Protein AF-A0A2N3DYF6-F1 (afdb_monomer)

Secondary structure (DSSP, 8-state):
---------------------------------------SS--TTTSBHHHHHHSHHHHHHHHHHSTTGGGSTTHHHHTTSBHHHHHHHTTTSS-HHHHHHHHHHHTTS--

Structure (mmCIF, N/CA/C/O backbone):
data_AF-A0A2N3DYF6-F1
#
_entry.id   AF-A0A2N3DYF6-F1
#
loop_
_atom_site.group_PDB
_atom_site.id
_atom_site.type_symbol
_atom_site.label_atom_id
_atom_site.label_alt_id
_atom_site.label_comp_id
_atom_site.label_asym_id
_atom_site.label_entity_id
_atom_site.label_seq_id
_atom_site.pdbx_PDB_ins_code
_atom_site.Cartn_x
_atom_site.Cartn_y
_atom_site.Cartn_z
_atom_site.occupancy
_atom_site.B_iso_or_equiv
_atom_site.auth_seq_id
_atom_site.auth_comp_id
_atom_site.auth_asym_id
_atom_site.auth_atom_id
_atom_site.pdbx_PDB_model_num
ATOM 1 N N . MET A 1 1 ? -15.719 -1.642 61.473 1.00 39.09 1 MET A N 1
ATOM 2 C CA . MET A 1 1 ? -14.987 -0.969 62.568 1.00 39.09 1 MET A CA 1
ATOM 3 C C . MET A 1 1 ? -13.539 -1.429 62.548 1.00 39.09 1 MET A C 1
ATOM 5 O O . MET A 1 1 ? -13.304 -2.602 62.315 1.00 39.09 1 MET A O 1
ATOM 9 N N . MET A 1 2 ? -12.640 -0.493 62.854 1.00 36.34 2 MET A N 1
ATOM 10 C CA . MET A 1 2 ? -11.225 -0.642 63.222 1.00 36.34 2 MET A CA 1
ATOM 11 C C . MET A 1 2 ? -10.150 -0.732 62.123 1.00 36.34 2 MET A C 1
ATOM 13 O O . MET A 1 2 ? -10.060 -1.674 61.347 1.00 36.34 2 MET A O 1
ATOM 17 N N . ARG A 1 3 ? -9.317 0.315 62.145 1.00 53.31 3 ARG A N 1
ATOM 18 C CA . ARG A 1 3 ? -8.056 0.567 61.438 1.00 53.31 3 ARG A CA 1
ATOM 19 C C . ARG A 1 3 ? -6.900 -0.115 62.191 1.00 53.31 3 ARG A C 1
ATOM 21 O O . ARG A 1 3 ? -6.988 -0.217 63.410 1.00 53.31 3 ARG A O 1
ATOM 28 N N . ALA A 1 4 ? -5.796 -0.417 61.510 1.00 46.41 4 ALA A N 1
ATOM 29 C CA . ALA A 1 4 ? -4.437 -0.452 62.083 1.00 46.41 4 ALA A CA 1
ATOM 30 C C . ALA A 1 4 ? -3.438 -0.383 60.907 1.00 46.41 4 ALA A C 1
ATOM 32 O O . ALA A 1 4 ? -3.435 -1.272 60.067 1.00 46.41 4 ALA A O 1
ATOM 33 N N . THR A 1 5 ? -2.841 0.765 60.578 1.00 45.28 5 THR A N 1
ATOM 34 C CA . THR A 1 5 ? -1.662 1.414 61.197 1.00 45.28 5 THR A CA 1
ATOM 35 C C . THR A 1 5 ? -0.389 0.558 61.098 1.00 45.28 5 THR A C 1
ATOM 37 O O . THR A 1 5 ? -0.326 -0.535 61.645 1.00 45.28 5 THR A O 1
ATOM 40 N N . ALA A 1 6 ? 0.597 1.104 60.374 1.00 50.91 6 ALA A N 1
ATOM 41 C CA . ALA A 1 6 ? 1.925 0.572 60.045 1.00 50.91 6 ALA A CA 1
ATOM 42 C C . ALA A 1 6 ? 2.796 0.215 61.275 1.00 50.91 6 ALA A C 1
ATOM 44 O O . ALA A 1 6 ? 2.475 0.626 62.391 1.00 50.91 6 ALA A O 1
ATOM 45 N N . PRO A 1 7 ? 3.948 -0.460 61.075 1.00 56.97 7 PRO A N 1
ATOM 46 C CA . PRO A 1 7 ? 5.166 0.334 60.917 1.00 56.97 7 PRO A CA 1
ATOM 47 C C . PRO A 1 7 ? 6.191 -0.199 59.905 1.00 56.97 7 PRO A C 1
ATOM 49 O O . PRO A 1 7 ? 6.412 -1.390 59.710 1.00 56.97 7 PRO A O 1
ATOM 52 N N . PHE A 1 8 ? 6.859 0.789 59.327 1.00 50.84 8 PHE A N 1
ATOM 53 C CA . PHE A 1 8 ? 8.147 0.756 58.659 1.00 50.84 8 PHE A CA 1
ATOM 54 C C . PHE A 1 8 ? 9.219 0.192 59.609 1.00 50.84 8 PHE A C 1
ATOM 56 O O . PHE A 1 8 ? 9.414 0.733 60.695 1.00 50.84 8 PHE A O 1
ATOM 63 N N . PHE A 1 9 ? 9.938 -0.852 59.197 1.00 47.47 9 PHE A N 1
ATOM 64 C CA . PHE A 1 9 ? 11.229 -1.208 59.784 1.00 47.47 9 PHE A CA 1
ATOM 65 C C . PHE A 1 9 ? 12.220 -1.491 58.659 1.00 47.47 9 PHE A C 1
ATOM 67 O O . PHE A 1 9 ? 12.094 -2.458 57.911 1.00 47.47 9 PHE A O 1
ATOM 74 N N . ALA A 1 10 ? 13.193 -0.594 58.543 1.00 53.03 10 ALA A N 1
ATOM 75 C CA . ALA A 1 10 ? 14.405 -0.796 57.778 1.00 53.03 10 ALA A CA 1
ATOM 76 C C . ALA A 1 10 ? 15.292 -1.814 58.511 1.00 53.03 10 ALA A C 1
ATOM 78 O O . ALA A 1 10 ? 15.581 -1.639 59.694 1.00 53.03 10 ALA A O 1
ATOM 79 N N . ALA A 1 11 ? 15.757 -2.841 57.802 1.00 45.56 11 ALA A N 1
ATOM 80 C CA . ALA A 1 11 ? 16.880 -3.666 58.224 1.00 45.56 11 ALA A CA 1
ATOM 81 C C . ALA A 1 11 ? 17.720 -4.040 56.998 1.00 45.56 11 ALA A C 1
ATOM 83 O O . ALA A 1 11 ? 17.237 -4.603 56.019 1.00 45.56 11 ALA A O 1
ATOM 84 N N . LEU A 1 12 ? 18.981 -3.639 57.077 1.00 48.72 12 LEU A N 1
ATOM 85 C CA . LEU A 1 12 ? 20.052 -3.848 56.122 1.00 48.72 12 LEU A CA 1
ATOM 86 C C . LEU A 1 12 ? 20.679 -5.238 56.344 1.00 48.72 12 LEU A C 1
ATOM 88 O O . LEU A 1 12 ? 20.945 -5.604 57.4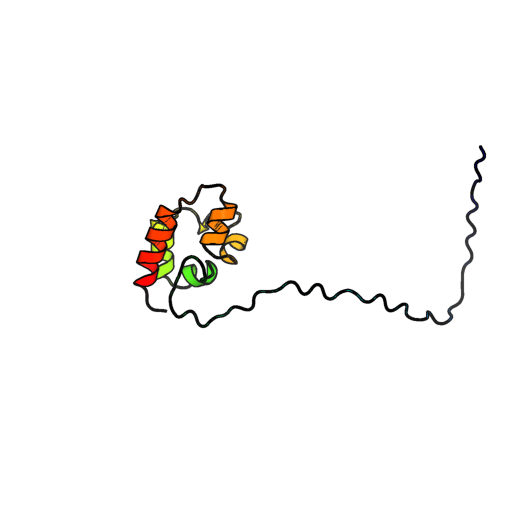85 1.00 48.72 12 LEU A O 1
ATOM 92 N N . ALA A 1 13 ? 21.034 -5.889 55.232 1.00 44.09 13 ALA A N 1
ATOM 93 C CA . ALA A 1 13 ? 22.143 -6.837 55.060 1.00 44.09 13 ALA A CA 1
ATOM 94 C C . ALA A 1 13 ? 21.890 -8.364 55.062 1.00 44.09 13 ALA A C 1
ATOM 96 O O . ALA A 1 13 ? 21.183 -8.931 55.886 1.00 44.09 13 ALA A O 1
ATOM 97 N N . LEU A 1 14 ? 22.680 -8.972 54.163 1.00 45.38 14 LEU A N 1
ATOM 98 C CA . LEU A 1 14 ? 23.146 -10.355 54.006 1.00 45.38 14 LEU A CA 1
ATOM 99 C C . LEU A 1 14 ? 22.378 -11.312 53.076 1.00 45.38 14 LEU A C 1
ATOM 101 O O . LEU A 1 14 ? 21.287 -11.799 53.342 1.00 45.38 14 LEU A O 1
ATOM 105 N N . ALA A 1 15 ? 23.079 -11.615 51.983 1.00 56.19 15 ALA A N 1
ATOM 106 C CA . ALA A 1 15 ? 22.794 -12.599 50.959 1.00 56.19 15 ALA A CA 1
ATOM 107 C C . ALA A 1 15 ? 22.463 -13.994 51.508 1.00 56.19 15 ALA A C 1
ATOM 109 O O . ALA A 1 15 ? 23.207 -14.558 52.307 1.00 56.19 15 ALA A O 1
ATOM 110 N N . SER A 1 16 ? 21.404 -14.596 50.969 1.00 45.12 16 SER A N 1
ATOM 111 C CA . SER A 1 16 ? 21.290 -16.045 50.788 1.00 45.12 16 SER A CA 1
ATOM 112 C C . SER A 1 16 ? 20.213 -16.361 49.741 1.00 45.12 16 SER A C 1
ATOM 114 O O . SER A 1 16 ? 19.099 -15.858 49.803 1.00 45.12 16 SER A O 1
ATOM 116 N N . ALA A 1 17 ? 20.633 -17.136 48.736 1.00 52.38 17 ALA A N 1
ATOM 117 C CA . ALA A 1 17 ? 19.869 -17.931 47.772 1.00 52.38 17 ALA A CA 1
ATOM 118 C C . ALA A 1 17 ? 18.373 -17.604 47.586 1.00 52.38 17 ALA A C 1
ATOM 120 O O . ALA A 1 17 ? 17.515 -18.077 48.328 1.00 52.38 17 ALA A O 1
ATOM 121 N N . VAL A 1 18 ? 18.058 -16.897 46.498 1.00 46.62 18 VAL A N 1
ATOM 122 C CA . VAL A 1 18 ? 16.689 -16.801 45.981 1.00 46.62 18 VAL A CA 1
ATOM 123 C C . VAL A 1 18 ? 16.356 -18.131 45.290 1.00 46.62 18 VAL A C 1
ATOM 125 O O . VAL A 1 18 ? 17.041 -18.477 44.322 1.00 46.62 18 VAL A O 1
ATOM 128 N N . PRO A 1 19 ? 15.339 -18.900 45.725 1.00 43.72 19 PRO A N 1
ATOM 129 C CA . PRO A 1 19 ? 14.765 -19.902 44.852 1.00 43.72 19 PRO A CA 1
ATOM 130 C C . PRO A 1 19 ? 14.102 -19.136 43.711 1.00 43.72 19 PRO A C 1
ATOM 132 O O . PRO A 1 19 ? 13.276 -18.249 43.931 1.00 43.72 19 PRO A O 1
ATOM 135 N N . ALA A 1 20 ? 14.516 -19.451 42.491 1.00 48.69 20 ALA A N 1
ATOM 136 C CA . ALA A 1 20 ? 13.866 -18.986 41.287 1.00 48.69 20 ALA A CA 1
ATOM 137 C C . ALA A 1 20 ? 12.383 -19.380 41.347 1.00 48.69 20 ALA A C 1
ATOM 139 O O . ALA A 1 20 ? 12.021 -20.525 41.080 1.00 48.69 20 ALA A O 1
ATOM 140 N N . TYR A 1 21 ? 11.514 -18.427 41.682 1.00 44.34 21 TYR A N 1
ATOM 141 C CA . TYR A 1 21 ? 10.163 -18.441 41.147 1.00 44.34 21 TYR A CA 1
ATOM 142 C C . TYR A 1 21 ? 10.321 -18.179 39.653 1.00 44.34 21 TYR A C 1
ATOM 144 O O . TYR A 1 21 ? 10.406 -17.046 39.188 1.00 44.34 21 TYR A O 1
ATOM 152 N N . ALA A 1 22 ? 10.469 -19.277 38.917 1.00 45.25 22 ALA A N 1
ATOM 153 C CA . ALA A 1 22 ? 10.168 -19.326 37.508 1.00 45.25 22 ALA A CA 1
ATOM 154 C C . ALA A 1 22 ? 8.676 -19.010 37.372 1.00 45.25 22 ALA A C 1
ATOM 156 O O . ALA A 1 22 ? 7.824 -19.892 37.447 1.00 45.25 22 ALA A O 1
ATOM 157 N N . GLU A 1 23 ? 8.356 -17.729 37.229 1.00 42.94 23 GLU A N 1
ATOM 158 C CA . GLU A 1 23 ? 7.107 -17.335 36.605 1.00 42.94 23 GLU A CA 1
ATOM 159 C C . GLU A 1 23 ? 7.203 -17.819 35.150 1.00 42.94 23 GLU A C 1
ATOM 161 O O . GLU A 1 23 ? 8.154 -17.449 34.451 1.00 42.94 23 GLU A O 1
ATOM 166 N N . PRO A 1 24 ? 6.306 -18.702 34.675 1.00 45.78 24 PRO A N 1
ATOM 167 C CA . PRO A 1 24 ? 6.243 -19.012 33.264 1.00 45.78 24 PRO A CA 1
ATOM 168 C C . PRO A 1 24 ? 5.751 -17.740 32.585 1.00 45.78 24 PRO A C 1
ATOM 170 O O . PRO A 1 24 ? 4.548 -17.488 32.500 1.00 45.78 24 PRO A O 1
ATOM 173 N N . ALA A 1 25 ? 6.695 -16.917 32.126 1.00 49.84 25 ALA A N 1
ATOM 174 C CA . ALA A 1 25 ? 6.434 -15.912 31.121 1.00 49.84 25 ALA A CA 1
ATOM 175 C C . ALA A 1 25 ? 5.756 -16.655 29.972 1.00 49.84 25 ALA A C 1
ATOM 177 O O . ALA A 1 25 ? 6.386 -17.434 29.251 1.00 49.84 25 ALA A O 1
ATOM 178 N N . LYS A 1 26 ? 4.431 -16.493 29.880 1.00 44.44 26 LYS A N 1
ATOM 179 C CA . LYS A 1 26 ? 3.651 -16.962 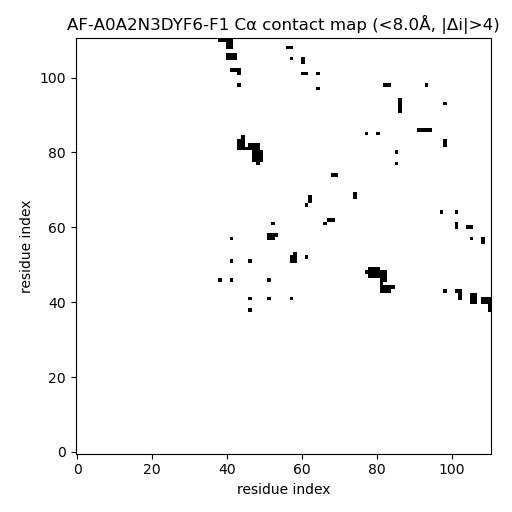28.745 1.00 44.44 26 LYS A CA 1
ATOM 180 C C . LYS A 1 26 ? 4.407 -16.490 27.510 1.00 44.44 26 LYS A C 1
ATOM 182 O O . LYS A 1 26 ? 4.656 -15.286 27.410 1.00 44.44 26 LYS A O 1
ATOM 187 N N . PRO A 1 27 ? 4.773 -17.389 26.587 1.00 44.03 27 PRO A N 1
ATOM 188 C CA . PRO A 1 27 ? 5.196 -16.948 25.281 1.00 44.03 27 PRO A CA 1
ATOM 189 C C . PRO A 1 27 ? 4.024 -16.125 24.755 1.00 44.03 27 PRO A C 1
ATOM 191 O O . PRO A 1 27 ? 2.956 -16.666 24.474 1.00 44.03 27 PRO A O 1
ATOM 194 N N . THR A 1 28 ? 4.178 -14.808 24.665 1.00 45.31 28 THR A N 1
ATOM 195 C CA . THR A 1 28 ? 3.394 -14.038 23.714 1.00 45.31 28 THR A CA 1
ATOM 196 C C . THR A 1 28 ? 3.937 -14.449 22.362 1.00 45.31 28 THR A C 1
ATOM 198 O O . THR A 1 28 ? 4.788 -13.783 21.778 1.00 45.31 28 THR A O 1
ATOM 201 N N . THR A 1 29 ? 3.477 -15.609 21.897 1.00 47.38 29 THR A N 1
ATOM 202 C CA . THR A 1 29 ? 3.390 -15.943 20.487 1.00 47.38 29 THR A CA 1
ATOM 203 C C . THR A 1 29 ? 2.442 -14.903 19.904 1.00 47.38 29 THR A C 1
ATOM 205 O O . THR A 1 29 ? 1.246 -15.123 19.750 1.00 47.38 29 THR A O 1
ATOM 208 N N . GLN A 1 30 ? 2.967 -13.701 19.674 1.00 50.69 30 GLN A N 1
ATOM 209 C CA . GLN A 1 30 ? 2.470 -12.878 18.594 1.00 50.69 30 GLN A CA 1
ATOM 210 C C . GLN A 1 30 ? 2.661 -13.761 17.363 1.00 50.69 30 GLN A C 1
ATOM 212 O O . GLN A 1 30 ? 3.796 -14.184 17.109 1.00 50.69 30 GLN A O 1
ATOM 217 N N . PRO A 1 31 ? 1.595 -14.121 16.638 1.00 49.47 31 PRO A N 1
ATOM 218 C CA . PRO A 1 31 ? 1.783 -14.594 15.292 1.00 49.47 31 PRO A CA 1
ATOM 219 C C . PRO A 1 31 ? 2.334 -13.390 14.531 1.00 49.47 31 PRO A C 1
ATOM 221 O O . PRO A 1 31 ? 1.589 -12.570 14.013 1.00 49.47 31 PRO A O 1
ATOM 224 N N . ALA A 1 32 ? 3.660 -13.249 14.516 1.00 51.09 32 ALA A N 1
ATOM 225 C CA . ALA A 1 32 ? 4.319 -12.708 13.352 1.00 51.09 32 ALA A CA 1
ATOM 226 C C . ALA A 1 32 ? 3.968 -13.707 12.255 1.00 51.09 32 ALA A C 1
ATOM 228 O O . ALA A 1 32 ? 4.556 -14.790 12.176 1.00 51.09 32 ALA A O 1
ATOM 229 N N . THR A 1 33 ? 2.901 -13.400 11.522 1.00 46.47 33 THR A N 1
ATOM 230 C CA . THR A 1 33 ? 2.553 -14.024 10.257 1.00 46.47 33 THR A CA 1
ATOM 231 C C . THR A 1 33 ? 3.790 -13.923 9.381 1.00 46.47 33 THR A C 1
ATOM 233 O O . THR A 1 33 ? 4.042 -12.947 8.691 1.00 46.47 33 THR A O 1
ATOM 236 N N . THR A 1 34 ? 4.621 -14.951 9.472 1.00 50.59 34 THR A N 1
ATOM 237 C CA . THR A 1 34 ? 5.652 -15.270 8.504 1.00 50.59 34 THR A CA 1
ATOM 238 C C . THR A 1 34 ? 4.906 -15.842 7.317 1.00 50.59 34 THR A C 1
ATOM 240 O O . THR A 1 34 ? 4.783 -17.050 7.151 1.00 50.59 34 THR A O 1
ATOM 243 N N . VAL A 1 35 ? 4.350 -14.943 6.515 1.00 49.03 35 VAL A N 1
ATOM 244 C CA . VAL A 1 35 ? 3.892 -15.262 5.172 1.00 49.03 35 VAL A CA 1
ATOM 245 C C . VAL A 1 35 ? 4.686 -14.379 4.220 1.00 49.03 35 VAL A C 1
ATOM 247 O O . VAL A 1 35 ? 4.147 -13.554 3.503 1.00 49.03 35 VAL A O 1
ATOM 250 N N . SER A 1 36 ? 5.998 -14.622 4.141 1.00 53.22 36 SER A N 1
ATOM 251 C CA . SER A 1 36 ? 6.632 -14.589 2.820 1.00 53.22 36 SER A CA 1
ATOM 252 C C . SER A 1 36 ? 6.160 -15.839 2.080 1.00 53.22 36 SER A C 1
ATOM 254 O O . SER A 1 36 ? 6.917 -16.786 1.868 1.00 53.22 36 SER A O 1
ATOM 256 N N . ALA A 1 37 ? 4.865 -15.891 1.759 1.00 51.06 37 ALA A N 1
ATOM 257 C CA . ALA A 1 37 ? 4.429 -16.742 0.676 1.00 51.06 37 ALA A CA 1
ATOM 258 C C . ALA A 1 37 ? 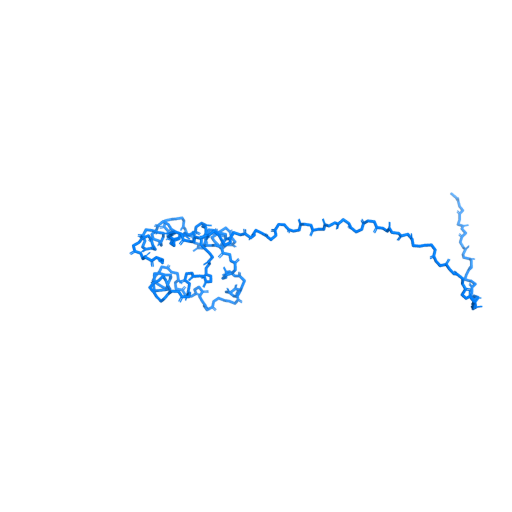5.130 -16.191 -0.556 1.00 51.06 37 ALA A C 1
ATOM 260 O O . ALA A 1 37 ? 5.094 -14.992 -0.804 1.00 51.06 37 ALA A O 1
ATOM 261 N N . ASN A 1 38 ? 5.821 -17.073 -1.268 1.00 51.97 38 ASN A N 1
ATOM 262 C CA . ASN A 1 38 ? 6.234 -16.881 -2.646 1.00 51.97 38 ASN A CA 1
ATOM 263 C C . ASN A 1 38 ? 5.144 -16.090 -3.387 1.00 51.97 38 ASN A C 1
ATOM 265 O O . ASN A 1 38 ? 4.103 -16.666 -3.711 1.00 51.97 38 ASN A O 1
ATOM 269 N N . ILE A 1 39 ? 5.350 -14.778 -3.549 1.00 61.28 39 ILE A N 1
ATOM 270 C CA . ILE A 1 39 ? 4.373 -13.872 -4.146 1.00 61.28 39 ILE A CA 1
ATOM 271 C C . ILE A 1 39 ? 4.263 -14.342 -5.588 1.00 61.28 39 ILE A C 1
ATOM 273 O O . ILE A 1 39 ? 5.177 -14.149 -6.379 1.00 61.28 39 ILE A O 1
ATOM 277 N N . ALA A 1 40 ? 3.202 -15.086 -5.892 1.00 72.19 40 ALA A N 1
ATOM 278 C CA . ALA A 1 40 ? 2.968 -15.626 -7.224 1.00 72.19 40 ALA A CA 1
ATOM 279 C C . ALA A 1 40 ? 2.345 -14.567 -8.143 1.00 72.19 40 ALA A C 1
ATOM 281 O O . ALA A 1 40 ? 2.442 -14.704 -9.364 1.00 72.19 40 ALA A O 1
ATOM 282 N N . ARG A 1 41 ? 1.718 -13.540 -7.545 1.00 81.56 41 ARG A N 1
ATOM 283 C CA . ARG A 1 41 ? 1.212 -12.301 -8.145 1.00 81.56 41 ARG A CA 1
ATOM 284 C C . ARG A 1 41 ? 1.137 -11.201 -7.086 1.00 81.56 41 ARG A C 1
ATOM 286 O O . ARG A 1 41 ? 1.080 -11.496 -5.897 1.00 81.56 41 ARG A O 1
ATOM 293 N N . PHE A 1 42 ? 1.184 -9.956 -7.547 1.00 87.44 42 PHE A N 1
ATOM 294 C CA . PHE A 1 42 ? 0.886 -8.792 -6.725 1.00 87.44 42 PHE A CA 1
ATOM 295 C C . PHE A 1 42 ? -0.634 -8.676 -6.556 1.00 87.44 42 PHE A C 1
ATOM 297 O O . PHE A 1 42 ? -1.341 -8.554 -7.554 1.00 87.44 42 PHE A O 1
ATOM 304 N N . ASP A 1 43 ? -1.108 -8.655 -5.314 1.00 87.81 43 ASP A N 1
ATOM 305 C CA . ASP A 1 43 ? -2.532 -8.615 -4.953 1.00 87.81 43 ASP A CA 1
ATOM 306 C C . ASP A 1 43 ? -2.753 -7.681 -3.750 1.00 87.81 43 ASP A C 1
ATOM 308 O O . ASP A 1 43 ? -1.865 -7.487 -2.918 1.00 87.81 43 ASP A O 1
ATOM 312 N N . VAL A 1 44 ? -3.946 -7.097 -3.619 1.00 90.00 44 VAL A N 1
ATOM 313 C CA . VAL A 1 44 ? -4.229 -6.109 -2.548 1.00 90.00 44 VAL A CA 1
ATOM 314 C C . VAL A 1 44 ? -4.452 -6.718 -1.156 1.00 90.00 44 VAL A C 1
ATOM 316 O O . VAL A 1 44 ? -4.407 -5.990 -0.159 1.00 90.00 44 VAL A O 1
ATOM 319 N N . GLU A 1 45 ? -4.694 -8.030 -1.093 1.00 88.94 45 GLU A N 1
ATOM 320 C CA . GLU A 1 45 ? -5.039 -8.774 0.126 1.00 88.94 45 GLU A CA 1
ATOM 321 C C . GLU A 1 45 ? -3.820 -9.439 0.775 1.00 88.94 45 GLU A C 1
ATOM 323 O O . GLU A 1 45 ? -3.680 -9.370 1.994 1.00 88.94 45 GLU A O 1
ATOM 328 N N . ASP A 1 46 ? -2.948 -10.051 -0.035 1.00 86.19 46 ASP A N 1
ATOM 329 C CA . ASP A 1 46 ? -1.817 -10.874 0.420 1.00 86.19 46 ASP A CA 1
ATOM 330 C C . ASP A 1 46 ? -0.454 -10.189 0.240 1.00 86.19 46 ASP A C 1
ATOM 332 O O . ASP A 1 46 ? 0.523 -10.578 0.880 1.00 86.19 46 ASP A O 1
ATOM 336 N N . THR A 1 47 ? -0.355 -9.170 -0.624 1.00 89.00 47 THR A N 1
ATOM 337 C CA . THR A 1 47 ? 0.914 -8.467 -0.850 1.00 89.00 47 THR A CA 1
ATOM 338 C C . THR A 1 47 ? 1.041 -7.266 0.074 1.00 89.00 47 THR A C 1
ATOM 340 O O . THR A 1 47 ? 0.197 -6.364 0.093 1.00 89.00 47 THR A O 1
ATOM 343 N N . GLU A 1 48 ? 2.150 -7.213 0.811 1.00 91.25 48 GLU A N 1
ATOM 344 C CA . GLU A 1 48 ? 2.492 -6.041 1.605 1.00 91.25 48 GLU A CA 1
ATOM 345 C C . GLU A 1 48 ? 2.708 -4.817 0.713 1.00 91.25 48 GLU A C 1
ATOM 347 O O . GLU A 1 48 ? 3.377 -4.859 -0.325 1.00 91.25 48 GLU A O 1
ATOM 352 N N . LEU A 1 49 ? 2.232 -3.667 1.183 1.00 90.00 49 LEU A N 1
ATOM 353 C CA . LEU A 1 49 ? 2.414 -2.404 0.486 1.00 90.00 49 LEU A CA 1
ATOM 354 C C . LEU A 1 49 ? 3.904 -2.064 0.271 1.00 90.00 49 LEU A C 1
ATOM 356 O O . LEU A 1 49 ? 4.241 -1.407 -0.711 1.00 90.00 49 LEU A O 1
ATOM 360 N N . SER A 1 50 ? 4.812 -2.539 1.132 1.00 89.75 50 SER A N 1
ATOM 361 C CA . SER A 1 50 ? 6.266 -2.402 0.944 1.00 89.75 50 SER A CA 1
ATOM 362 C C . SER A 1 50 ? 6.802 -3.122 -0.286 1.00 89.75 50 SER A C 1
ATOM 364 O O . SER A 1 50 ? 7.733 -2.607 -0.904 1.00 89.75 50 SER A O 1
ATOM 366 N N . ASP A 1 51 ? 6.238 -4.274 -0.631 1.00 90.88 51 ASP A N 1
ATOM 367 C CA . ASP A 1 51 ? 6.657 -5.063 -1.787 1.00 90.88 51 ASP A CA 1
ATOM 368 C C . ASP A 1 51 ? 6.123 -4.423 -3.082 1.00 90.88 51 ASP A C 1
ATOM 370 O O . ASP A 1 51 ? 6.871 -4.151 -4.025 1.00 90.88 51 ASP A O 1
ATOM 374 N N . LEU A 1 52 ? 4.862 -3.974 -3.051 1.00 89.19 52 LEU A N 1
ATOM 375 C CA . LEU A 1 52 ? 4.229 -3.221 -4.141 1.00 89.19 52 LEU A CA 1
ATOM 376 C C . LEU A 1 52 ? 4.987 -1.936 -4.500 1.00 89.19 52 LEU A C 1
ATOM 378 O O . LEU A 1 52 ? 5.169 -1.622 -5.673 1.00 89.19 52 LEU A O 1
ATOM 382 N N . ILE A 1 53 ? 5.449 -1.167 -3.511 1.00 89.69 53 ILE A N 1
ATOM 383 C CA . ILE A 1 53 ? 6.215 0.062 -3.781 1.00 89.69 53 ILE A CA 1
ATOM 384 C C . ILE A 1 53 ? 7.676 -0.206 -4.160 1.00 89.69 53 ILE A C 1
ATOM 386 O O . ILE A 1 53 ? 8.333 0.712 -4.658 1.00 89.69 53 ILE A O 1
ATOM 390 N N . ALA A 1 54 ? 8.198 -1.408 -3.889 1.00 89.88 54 ALA A N 1
ATOM 391 C CA . ALA A 1 54 ? 9.540 -1.807 -4.302 1.00 89.88 54 ALA A CA 1
ATOM 392 C C . ALA A 1 54 ? 9.594 -2.066 -5.813 1.00 89.88 54 ALA A C 1
ATOM 394 O O . ALA A 1 54 ? 10.609 -1.779 -6.451 1.00 89.88 54 ALA A O 1
ATOM 395 N N . ASN A 1 55 ? 8.486 -2.527 -6.403 1.00 90.00 55 ASN A N 1
ATOM 396 C CA . ASN A 1 55 ? 8.343 -2.634 -7.846 1.00 90.00 55 ASN A CA 1
ATOM 397 C C . ASN A 1 55 ? 7.875 -1.289 -8.452 1.00 90.00 55 ASN A C 1
ATOM 399 O O . ASN A 1 55 ? 6.802 -0.787 -8.108 1.00 90.00 55 ASN A O 1
ATOM 403 N N . PRO A 1 56 ? 8.629 -0.682 -9.389 1.00 89.56 56 PRO A N 1
ATOM 404 C CA . PRO A 1 56 ? 8.267 0.612 -9.967 1.00 89.56 56 PRO A CA 1
ATOM 405 C C . PRO A 1 56 ? 6.960 0.577 -10.774 1.00 89.56 56 PRO A C 1
ATOM 407 O O . PRO A 1 56 ? 6.257 1.586 -10.820 1.00 89.56 56 PRO A O 1
ATOM 410 N N . ALA A 1 57 ? 6.615 -0.560 -11.389 1.00 90.81 57 ALA A N 1
ATOM 411 C CA . ALA A 1 57 ? 5.363 -0.711 -12.125 1.00 90.81 57 ALA A CA 1
ATOM 412 C C . ALA A 1 57 ? 4.170 -0.732 -11.163 1.00 90.81 57 ALA A C 1
ATOM 414 O O . ALA A 1 57 ? 3.221 0.023 -11.357 1.00 90.81 57 ALA A O 1
ATOM 415 N N . ALA A 1 58 ? 4.251 -1.519 -10.085 1.00 91.31 58 ALA A N 1
ATOM 416 C CA . ALA A 1 58 ? 3.194 -1.569 -9.078 1.00 91.31 58 ALA A CA 1
ATOM 417 C C . ALA A 1 58 ? 3.069 -0.217 -8.363 1.00 91.31 58 ALA A C 1
ATOM 419 O O . ALA A 1 58 ? 1.975 0.334 -8.281 1.00 91.31 58 ALA A O 1
ATOM 420 N N . LYS A 1 59 ? 4.185 0.416 -7.979 1.00 90.44 59 LYS A N 1
ATOM 421 C CA . LYS A 1 59 ? 4.183 1.782 -7.433 1.00 90.44 59 LYS A CA 1
ATOM 422 C C . LYS A 1 59 ? 3.437 2.782 -8.326 1.00 90.44 59 LYS A C 1
ATOM 424 O O . LYS A 1 59 ? 2.723 3.627 -7.793 1.00 90.44 59 LYS A O 1
ATOM 429 N N . ALA A 1 60 ? 3.586 2.706 -9.650 1.00 91.94 60 ALA A N 1
ATOM 430 C CA . ALA A 1 60 ? 2.884 3.596 -10.576 1.00 91.94 60 ALA A CA 1
ATOM 431 C C . ALA A 1 60 ? 1.360 3.373 -10.571 1.00 91.94 60 ALA A C 1
ATOM 433 O O . ALA A 1 60 ? 0.603 4.341 -10.646 1.00 91.94 60 ALA A O 1
ATOM 434 N N . VAL A 1 61 ? 0.906 2.122 -10.423 1.00 92.06 61 VAL A N 1
ATOM 435 C CA . VAL A 1 61 ? -0.517 1.803 -10.212 1.00 92.06 61 VAL A CA 1
ATOM 436 C C . VAL A 1 61 ? -1.017 2.451 -8.926 1.00 92.06 61 VAL A C 1
ATOM 438 O O . VAL A 1 61 ? -2.033 3.147 -8.932 1.00 92.06 61 VAL A O 1
ATOM 441 N N . LEU A 1 62 ? -0.285 2.269 -7.826 1.00 90.25 62 LEU A N 1
ATOM 442 C CA . LEU A 1 62 ? -0.670 2.835 -6.539 1.00 90.25 62 LEU A CA 1
ATOM 443 C C . LEU A 1 62 ? -0.698 4.364 -6.573 1.00 90.25 62 LE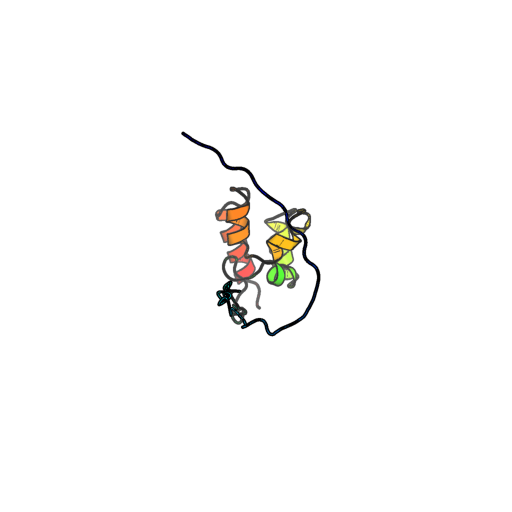U A C 1
ATOM 445 O O . LEU A 1 62 ? -1.624 4.951 -6.034 1.00 90.25 62 LEU A O 1
ATOM 449 N N . ASP A 1 63 ? 0.259 5.018 -7.227 1.00 90.62 63 ASP A N 1
ATOM 450 C CA . ASP A 1 63 ? 0.291 6.483 -7.339 1.00 90.62 63 ASP A CA 1
ATOM 451 C C . ASP A 1 63 ? -0.902 7.024 -8.147 1.00 90.62 63 ASP A C 1
ATOM 453 O O . ASP A 1 63 ? -1.534 8.009 -7.764 1.00 90.62 63 ASP A O 1
ATOM 457 N N . LYS A 1 64 ? -1.279 6.314 -9.218 1.00 91.69 64 LYS A N 1
ATOM 458 C CA . LYS A 1 64 ? -2.437 6.643 -10.058 1.00 91.69 64 LYS A CA 1
ATOM 459 C C . LYS A 1 64 ? -3.764 6.541 -9.305 1.00 91.69 64 LYS A C 1
ATOM 461 O O . LYS A 1 64 ? -4.650 7.364 -9.527 1.00 91.69 64 LYS A O 1
ATOM 466 N N . HIS A 1 65 ? -3.928 5.513 -8.474 1.00 90.44 65 HIS A N 1
ATOM 467 C CA . HIS A 1 65 ? -5.188 5.249 -7.778 1.00 90.44 65 HIS A CA 1
ATOM 468 C C . HIS A 1 65 ? -5.249 5.875 -6.378 1.00 90.44 65 HIS A C 1
ATOM 470 O O . HIS A 1 65 ? -6.325 6.261 -5.935 1.00 90.44 65 HIS A O 1
ATOM 476 N N . MET A 1 66 ? -4.113 6.017 -5.694 1.00 87.31 66 MET A N 1
ATOM 477 C CA . MET A 1 66 ? -3.998 6.476 -4.306 1.00 87.31 66 MET A CA 1
ATOM 478 C C . MET A 1 66 ? -2.992 7.630 -4.173 1.00 87.31 66 MET A C 1
ATOM 480 O O . MET A 1 66 ? -1.952 7.492 -3.510 1.00 87.31 66 MET A O 1
ATOM 484 N N . PRO A 1 67 ? -3.287 8.799 -4.767 1.00 83.81 67 PRO A N 1
ATOM 485 C CA . PRO A 1 67 ? -2.411 9.953 -4.653 1.00 83.81 67 PRO A CA 1
ATOM 486 C C . PRO A 1 67 ? -2.256 10.356 -3.181 1.00 83.81 67 PRO A C 1
ATOM 488 O O . PRO A 1 67 ? -3.230 10.522 -2.449 1.00 83.81 67 PRO A O 1
ATOM 491 N N . GLY A 1 68 ? -1.008 10.514 -2.739 1.00 82.50 68 GLY A N 1
ATOM 492 C CA . GLY A 1 68 ? -0.685 10.915 -1.367 1.00 82.50 68 GLY A CA 1
ATOM 493 C C . GLY A 1 68 ? -0.469 9.768 -0.375 1.00 82.50 68 GLY A C 1
ATOM 494 O O . GLY A 1 68 ? -0.055 10.047 0.751 1.00 82.50 68 GLY A O 1
ATOM 495 N N . LEU A 1 69 ? -0.636 8.498 -0.776 1.00 84.06 69 LEU A N 1
ATOM 496 C CA . LEU A 1 69 ? -0.369 7.338 0.089 1.00 84.06 69 LEU A CA 1
ATOM 497 C C . LEU A 1 69 ? 1.054 7.366 0.672 1.00 84.06 69 LEU A C 1
ATOM 499 O O . LEU A 1 69 ? 1.236 7.216 1.878 1.00 84.06 69 LEU A O 1
ATOM 503 N N . THR A 1 70 ? 2.062 7.623 -0.167 1.00 82.12 70 THR A N 1
ATOM 504 C CA . THR A 1 70 ? 3.476 7.667 0.249 1.00 82.12 70 THR A CA 1
ATOM 505 C C . THR A 1 70 ? 3.851 8.920 1.034 1.00 82.12 70 THR A C 1
ATOM 507 O O . THR A 1 70 ? 4.878 8.937 1.704 1.00 82.12 70 THR A O 1
ATOM 510 N N . SER A 1 71 ? 3.035 9.969 0.942 1.00 85.69 71 SER A N 1
ATOM 511 C CA . SER A 1 71 ? 3.232 11.236 1.656 1.00 85.69 71 SER A CA 1
ATOM 512 C C . SER A 1 71 ? 2.523 11.254 3.010 1.00 85.69 71 SER A C 1
ATOM 514 O O . SER A 1 71 ? 2.649 12.217 3.765 1.00 85.69 71 SER A O 1
ATOM 516 N N . HIS A 1 72 ? 1.759 10.207 3.324 1.00 86.50 72 HIS A N 1
ATOM 517 C CA . HIS A 1 72 ? 1.000 10.123 4.557 1.00 86.50 72 HIS A CA 1
ATOM 518 C C . HIS A 1 72 ? 1.939 9.942 5.766 1.00 86.50 72 HIS A C 1
ATOM 520 O O . HIS A 1 72 ? 2.863 9.128 5.706 1.00 86.50 72 HIS A O 1
ATOM 526 N N . PRO A 1 73 ? 1.697 10.613 6.908 1.00 88.44 73 PRO A N 1
ATOM 527 C CA . PRO A 1 73 ? 2.560 10.508 8.092 1.00 88.44 73 PRO A CA 1
ATOM 528 C C . PRO A 1 73 ? 2.654 9.081 8.655 1.00 88.44 73 PRO A C 1
ATOM 530 O O . PRO A 1 73 ? 3.660 8.711 9.253 1.00 88.44 73 PRO A O 1
ATOM 533 N N . LEU A 1 74 ? 1.622 8.262 8.430 1.00 88.44 74 LEU A N 1
ATOM 534 C CA . LEU A 1 74 ? 1.581 6.852 8.833 1.00 88.44 74 LEU A CA 1
ATOM 535 C C . LEU A 1 74 ? 2.074 5.889 7.743 1.00 88.44 74 LEU A C 1
ATOM 537 O O . LEU A 1 74 ? 1.931 4.681 7.897 1.00 88.44 74 LEU A O 1
ATOM 541 N N . PHE A 1 75 ? 2.650 6.375 6.641 1.00 88.56 75 PHE A N 1
ATOM 542 C CA . PHE A 1 75 ? 3.056 5.512 5.528 1.00 88.56 75 PHE A CA 1
ATOM 543 C C . PHE A 1 75 ? 4.056 4.430 5.942 1.00 88.56 75 PHE A C 1
ATOM 545 O O . PHE A 1 75 ? 3.936 3.291 5.505 1.00 88.56 75 PHE A O 1
ATOM 552 N N . ALA A 1 76 ? 4.996 4.750 6.834 1.00 90.12 76 ALA A N 1
ATOM 553 C CA . ALA A 1 76 ? 5.950 3.776 7.365 1.00 90.12 76 ALA A CA 1
ATOM 554 C C . ALA A 1 76 ? 5.276 2.604 8.105 1.00 90.12 76 ALA A C 1
ATOM 556 O O . ALA A 1 76 ? 5.833 1.513 8.143 1.00 90.12 76 ALA A O 1
ATOM 557 N N . PHE A 1 77 ? 4.080 2.822 8.652 1.00 89.12 77 PHE A N 1
ATOM 558 C CA . PHE A 1 77 ? 3.264 1.783 9.268 1.00 89.12 77 PHE A CA 1
ATOM 559 C C . PHE A 1 77 ? 2.392 1.071 8.226 1.00 89.12 77 PHE A C 1
ATOM 561 O O . PHE A 1 77 ? 2.431 -0.148 8.126 1.00 89.12 77 PHE A O 1
ATOM 568 N N . MET A 1 78 ? 1.689 1.830 7.377 1.00 89.06 78 MET A N 1
ATOM 569 C CA . MET A 1 78 ? 0.826 1.285 6.317 1.00 89.06 78 MET A CA 1
ATOM 570 C C . MET A 1 78 ? 1.592 0.405 5.324 1.00 89.06 78 MET A C 1
ATOM 572 O O . MET A 1 78 ? 1.043 -0.556 4.805 1.00 89.06 78 MET A O 1
ATOM 576 N N . ARG A 1 79 ? 2.873 0.702 5.061 1.00 89.50 79 ARG A N 1
ATOM 577 C CA . ARG A 1 79 ? 3.710 -0.105 4.161 1.00 89.50 79 ARG A CA 1
ATOM 578 C C . ARG A 1 79 ? 4.002 -1.509 4.699 1.00 89.50 79 ARG A C 1
ATOM 580 O O . ARG A 1 79 ? 4.469 -2.343 3.938 1.00 89.50 79 ARG A O 1
ATOM 587 N N . GLN A 1 80 ? 3.817 -1.760 5.990 1.00 89.88 80 GLN A N 1
ATOM 588 C CA . GLN A 1 80 ? 4.004 -3.078 6.615 1.00 89.88 80 GLN A CA 1
ATOM 589 C C . GLN A 1 80 ? 2.686 -3.863 6.694 1.00 89.88 80 GLN A C 1
ATOM 591 O O . GLN A 1 80 ? 2.585 -4.828 7.436 1.00 89.88 80 GLN A O 1
ATOM 596 N N . MET A 1 81 ? 1.661 -3.392 5.987 1.00 89.62 81 MET A N 1
ATOM 597 C CA . MET A 1 81 ? 0.329 -3.977 5.923 1.00 89.62 81 MET A CA 1
ATOM 598 C C . MET A 1 81 ? -0.065 -4.157 4.461 1.00 89.62 81 MET A C 1
ATOM 600 O O . MET A 1 81 ? 0.553 -3.571 3.560 1.00 89.62 81 MET A O 1
ATOM 604 N N . THR A 1 82 ? -1.108 -4.938 4.217 1.00 92.00 82 THR A N 1
ATOM 605 C CA . THR A 1 82 ? -1.690 -5.074 2.878 1.00 92.00 82 THR A CA 1
ATOM 606 C C . THR A 1 82 ? -2.651 -3.921 2.585 1.00 92.00 82 THR A C 1
ATOM 608 O O . THR A 1 82 ? -3.116 -3.218 3.491 1.00 92.00 82 THR A O 1
ATOM 611 N N . LEU A 1 83 ? -2.949 -3.660 1.305 1.00 91.06 83 LEU A N 1
ATOM 612 C CA . LEU A 1 83 ? -3.849 -2.558 0.935 1.00 91.06 83 LEU A CA 1
ATOM 613 C C . LEU A 1 83 ? -5.236 -2.714 1.570 1.00 91.06 83 LEU A C 1
ATOM 615 O O . LEU A 1 83 ? -5.864 -1.711 1.922 1.00 91.06 83 LEU A O 1
ATOM 619 N N . ARG A 1 84 ? -5.697 -3.955 1.745 1.00 90.94 84 ARG A N 1
ATOM 620 C CA . ARG A 1 84 ? -6.957 -4.268 2.416 1.00 90.94 84 ARG A CA 1
ATOM 621 C C . ARG A 1 84 ? -6.962 -3.863 3.882 1.00 90.94 84 ARG A C 1
ATOM 623 O O . ARG A 1 84 ? -7.915 -3.242 4.352 1.00 90.94 84 ARG A O 1
ATOM 630 N N . GLU A 1 85 ? -5.896 -4.166 4.609 1.00 90.56 85 GLU A N 1
ATOM 631 C CA . GLU A 1 85 ? -5.760 -3.758 6.007 1.00 90.56 85 GLU A CA 1
ATOM 632 C C . GLU A 1 85 ? -5.731 -2.229 6.127 1.00 90.56 85 GLU A C 1
ATOM 634 O O . GLU A 1 85 ? -6.427 -1.645 6.965 1.00 90.56 85 GLU A O 1
ATOM 639 N N . VAL A 1 86 ? -5.004 -1.560 5.224 1.00 89.00 86 VAL A N 1
ATOM 640 C CA . VAL A 1 86 ? -4.976 -0.093 5.148 1.00 89.00 86 VAL A CA 1
ATOM 641 C C . VAL A 1 86 ? -6.368 0.467 4.840 1.00 89.00 86 VAL A C 1
ATOM 643 O O . VAL A 1 86 ? -6.762 1.460 5.453 1.00 89.00 86 VAL A O 1
ATOM 646 N N . GLN A 1 87 ? -7.152 -0.166 3.961 1.00 89.69 87 GLN A N 1
ATOM 647 C CA . GLN A 1 87 ? -8.548 0.208 3.695 1.00 89.69 87 GLN A CA 1
ATOM 648 C C . GLN A 1 87 ? -9.389 0.197 4.973 1.00 89.69 87 GLN A C 1
ATOM 650 O O . GLN A 1 87 ? -10.081 1.178 5.262 1.00 89.69 87 GLN A O 1
ATOM 655 N N . MET A 1 88 ? -9.305 -0.887 5.748 1.00 87.81 88 MET A N 1
ATOM 656 C CA . MET A 1 88 ? -10.048 -1.035 7.000 1.00 87.81 88 MET A CA 1
ATOM 657 C C . MET A 1 88 ? -9.636 0.018 8.034 1.00 87.81 88 MET A C 1
ATOM 659 O O . MET A 1 88 ? -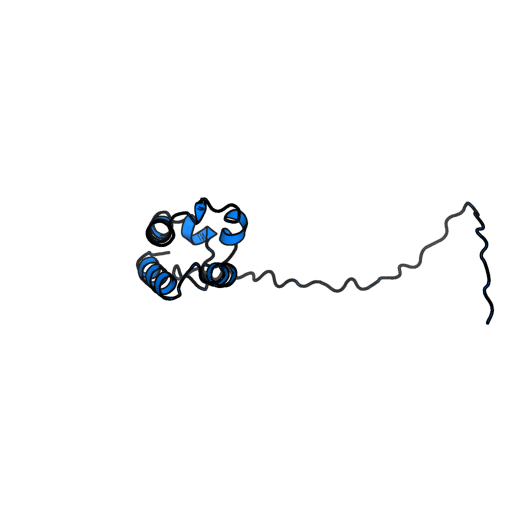10.494 0.584 8.713 1.00 87.81 88 MET A O 1
ATOM 663 N N . ALA A 1 89 ? -8.342 0.340 8.112 1.00 86.25 89 ALA A N 1
ATOM 664 C CA . ALA A 1 89 ? -7.826 1.393 8.984 1.00 86.25 89 ALA A CA 1
ATOM 665 C C . ALA A 1 89 ? -8.223 2.811 8.521 1.00 86.25 89 ALA A C 1
ATOM 667 O O . ALA A 1 89 ? -8.356 3.724 9.336 1.00 86.25 89 ALA A O 1
ATOM 668 N N . SER A 1 90 ? -8.459 2.999 7.221 1.00 83.56 90 SER A N 1
ATOM 669 C CA . SER A 1 90 ? -8.721 4.305 6.600 1.00 83.56 90 SER A CA 1
ATOM 670 C C . SER A 1 90 ? -10.158 4.817 6.764 1.00 83.56 90 SER A C 1
ATOM 672 O O . SER A 1 90 ? -10.503 5.844 6.181 1.00 83.56 90 SER A O 1
ATOM 674 N N . SER A 1 91 ? -11.016 4.130 7.531 1.00 84.19 91 SER A N 1
ATOM 675 C CA . SER A 1 91 ? -12.403 4.551 7.819 1.00 84.19 91 SER A CA 1
ATOM 676 C C . SER A 1 91 ? -13.211 4.941 6.566 1.00 84.19 91 SER A C 1
ATOM 678 O O . SER A 1 91 ? -13.965 5.911 6.575 1.00 84.19 91 SER A O 1
ATOM 680 N N . GLY A 1 92 ? -13.035 4.200 5.466 1.00 82.50 92 GLY A N 1
ATOM 681 C CA . GLY A 1 92 ? -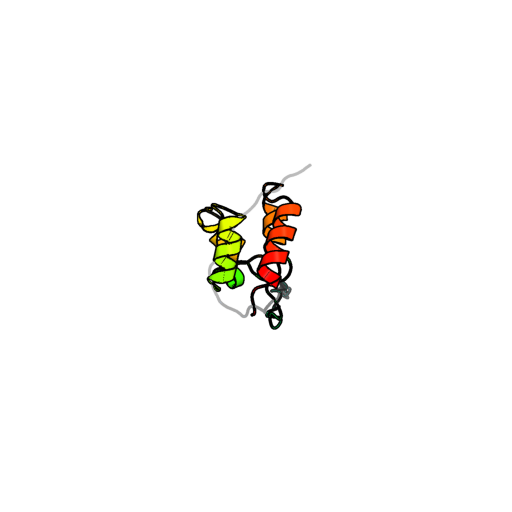13.748 4.429 4.204 1.00 82.50 92 GLY A CA 1
ATOM 682 C C . GLY A 1 92 ? -13.098 5.422 3.232 1.00 82.50 92 GLY A C 1
ATOM 683 O O . GLY A 1 92 ? -13.670 5.672 2.175 1.00 82.50 92 GLY A O 1
ATOM 684 N N . ALA A 1 93 ? -11.901 5.950 3.520 1.00 84.62 93 ALA A N 1
ATOM 685 C CA . ALA A 1 93 ? -11.166 6.785 2.555 1.00 84.62 93 ALA A CA 1
ATOM 686 C C . ALA A 1 93 ? -10.702 6.006 1.306 1.00 84.62 93 ALA A C 1
ATOM 688 O O . ALA A 1 93 ? -10.385 6.597 0.277 1.00 84.62 93 ALA A O 1
ATOM 689 N N . ILE A 1 94 ? -10.676 4.675 1.398 1.00 87.88 94 ILE A N 1
ATOM 690 C CA . ILE A 1 94 ? -10.326 3.751 0.323 1.00 87.88 94 ILE A CA 1
ATOM 691 C C . ILE A 1 94 ? -11.603 2.958 0.008 1.00 87.88 94 ILE A C 1
ATOM 693 O O . ILE A 1 94 ? -11.988 2.099 0.803 1.00 87.88 94 ILE A O 1
ATOM 697 N N . PRO A 1 95 ? -12.324 3.259 -1.085 1.00 89.75 95 PRO A N 1
ATOM 698 C CA . PRO A 1 95 ? -13.506 2.489 -1.456 1.00 89.75 95 PRO A CA 1
ATOM 699 C C . PRO A 1 95 ? -13.103 1.136 -2.059 1.00 89.75 95 PRO 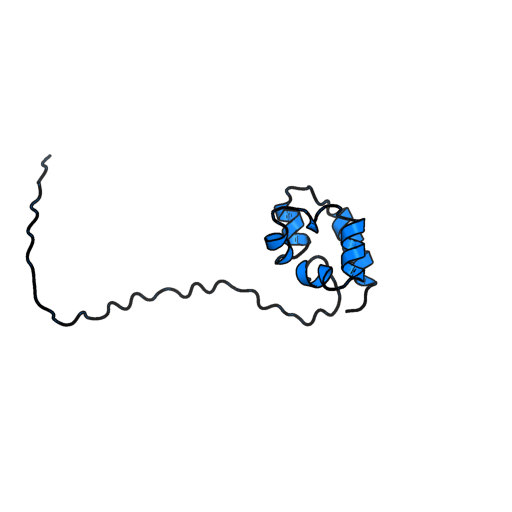A C 1
ATOM 701 O O . PRO A 1 95 ? -12.108 1.054 -2.778 1.00 89.75 95 PRO A O 1
ATOM 704 N N . ASP A 1 96 ? -13.912 0.091 -1.859 1.00 90.00 96 ASP A N 1
ATOM 705 C CA . ASP A 1 96 ? -13.632 -1.253 -2.3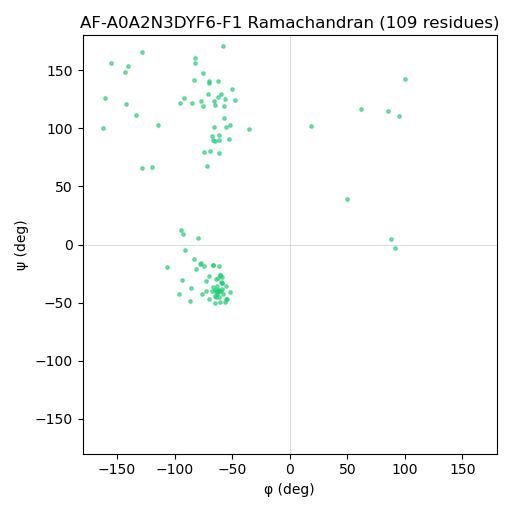99 1.00 90.00 96 ASP A CA 1
ATOM 706 C C . ASP A 1 96 ? -13.425 -1.255 -3.922 1.00 90.00 96 ASP A C 1
ATOM 708 O O . ASP A 1 96 ? -12.565 -1.961 -4.436 1.00 90.00 96 ASP A O 1
ATOM 712 N N . GLN A 1 97 ? -14.157 -0.409 -4.657 1.00 90.44 97 GLN A N 1
ATOM 713 C CA . GLN A 1 97 ? -13.996 -0.259 -6.111 1.00 90.44 97 GLN A CA 1
ATOM 714 C C . GLN A 1 97 ? -12.574 0.160 -6.508 1.00 90.44 97 GLN A C 1
ATOM 716 O O . GLN A 1 97 ? -12.080 -0.235 -7.562 1.00 90.44 97 GLN A O 1
ATOM 721 N N . MET A 1 98 ? -11.908 0.953 -5.666 1.00 91.00 98 MET A N 1
ATOM 722 C CA . MET A 1 98 ? -10.530 1.364 -5.903 1.00 91.00 98 MET A CA 1
ATOM 723 C C . MET A 1 98 ? -9.563 0.207 -5.665 1.00 91.00 98 MET A C 1
ATOM 725 O O . MET A 1 98 ? -8.659 0.032 -6.473 1.00 91.00 98 MET A O 1
ATOM 729 N N . LEU A 1 99 ? -9.779 -0.614 -4.629 1.00 90.50 99 LEU A N 1
ATOM 730 C CA . LEU A 1 99 ? -8.979 -1.824 -4.425 1.00 90.50 99 LEU A CA 1
ATOM 731 C C . LEU A 1 99 ? -9.118 -2.797 -5.592 1.00 90.50 99 LEU A C 1
ATOM 733 O O . LEU A 1 99 ? -8.108 -3.255 -6.102 1.00 90.50 99 LEU A O 1
ATOM 737 N N . VAL A 1 100 ? -10.341 -3.037 -6.071 1.00 93.19 100 VAL A N 1
ATOM 738 C CA . VAL A 1 100 ? -10.581 -3.901 -7.238 1.00 93.19 100 VAL A CA 1
ATOM 739 C C . VAL A 1 100 ? -9.867 -3.367 -8.484 1.00 93.19 100 VAL A C 1
ATOM 741 O O . VAL A 1 100 ? -9.303 -4.139 -9.254 1.00 93.19 100 VAL A O 1
ATOM 744 N N . ALA A 1 101 ? -9.866 -2.047 -8.694 1.00 93.00 101 ALA A N 1
ATOM 745 C CA . ALA A 1 101 ? -9.156 -1.441 -9.817 1.00 93.00 101 ALA A CA 1
ATOM 746 C C . ALA A 1 101 ? -7.630 -1.579 -9.694 1.00 93.00 101 ALA A C 1
ATOM 748 O O . ALA A 1 101 ? -6.969 -1.839 -10.697 1.00 93.00 101 ALA A O 1
ATOM 749 N N . ILE A 1 102 ? -7.086 -1.412 -8.484 1.00 92.75 102 ILE A N 1
ATOM 750 C CA . ILE A 1 102 ? -5.656 -1.585 -8.205 1.00 92.75 102 ILE A CA 1
ATOM 751 C C . ILE A 1 102 ? -5.261 -3.043 -8.419 1.00 92.75 102 ILE A C 1
ATOM 753 O O . ILE A 1 102 ? -4.334 -3.303 -9.173 1.00 92.75 102 ILE A O 1
ATOM 757 N N . ASP A 1 103 ? -5.997 -3.979 -7.827 1.00 91.44 103 ASP A N 1
ATOM 758 C CA . ASP A 1 103 ? -5.778 -5.420 -7.946 1.00 91.44 103 ASP A CA 1
ATOM 759 C C . ASP A 1 103 ? -5.771 -5.879 -9.412 1.00 91.44 103 ASP A C 1
ATOM 761 O O . ASP A 1 103 ? -4.827 -6.511 -9.881 1.00 91.44 103 ASP A O 1
ATOM 765 N N . ALA A 1 104 ? -6.753 -5.425 -10.197 1.00 93.06 104 ALA A N 1
ATOM 766 C CA . ALA A 1 104 ? -6.828 -5.727 -11.623 1.00 93.06 104 ALA A CA 1
ATOM 767 C C . ALA A 1 104 ? -5.641 -5.181 -12.438 1.00 93.06 104 ALA A C 1
ATOM 769 O O . ALA A 1 104 ? -5.319 -5.732 -13.494 1.00 93.06 104 ALA A O 1
ATOM 770 N N . ASP A 1 105 ? -5.016 -4.083 -12.009 1.00 91.94 105 ASP A N 1
ATOM 771 C CA . ASP A 1 105 ? -3.828 -3.542 -12.672 1.00 91.94 105 ASP A CA 1
ATOM 772 C C . ASP A 1 105 ? -2.543 -4.217 -12.171 1.00 91.94 105 ASP A C 1
ATOM 774 O O . ASP A 1 105 ? -1.673 -4.526 -12.984 1.00 91.94 105 ASP A O 1
ATOM 778 N N . LEU A 1 106 ? -2.461 -4.540 -10.876 1.00 90.94 106 LEU A N 1
ATOM 779 C CA . LEU A 1 106 ? -1.376 -5.321 -10.277 1.00 90.94 106 LEU A CA 1
ATOM 780 C C . LEU A 1 106 ? -1.284 -6.727 -10.876 1.00 90.94 106 LEU A C 1
ATOM 782 O O . LEU A 1 106 ? -0.189 -7.174 -11.206 1.00 90.94 106 LEU A O 1
ATOM 786 N N . ALA A 1 107 ? -2.417 -7.376 -11.150 1.00 90.19 107 ALA A N 1
ATOM 787 C CA . ALA A 1 107 ? -2.472 -8.688 -11.792 1.00 90.19 107 ALA A CA 1
ATOM 788 C C . ALA A 1 107 ? -1.872 -8.714 -13.215 1.00 90.19 107 ALA A C 1
ATOM 790 O O . ALA A 1 107 ? -1.549 -9.786 -13.737 1.00 90.19 107 ALA A O 1
ATOM 791 N N . LYS A 1 108 ? -1.716 -7.550 -13.865 1.00 90.81 108 LYS A N 1
ATOM 792 C CA . LYS A 1 108 ? -1.038 -7.421 -15.169 1.00 90.81 108 LYS A CA 1
ATOM 793 C C . LYS A 1 108 ? 0.482 -7.330 -15.032 1.00 90.81 108 LYS A C 1
ATOM 795 O O . LYS A 1 108 ? 1.182 -7.409 -16.042 1.00 90.81 108 LYS A O 1
ATOM 800 N N . ILE A 1 109 ? 0.985 -7.128 -13.817 1.00 86.81 109 ILE A N 1
ATOM 801 C CA . ILE A 1 109 ? 2.402 -6.958 -13.524 1.00 86.81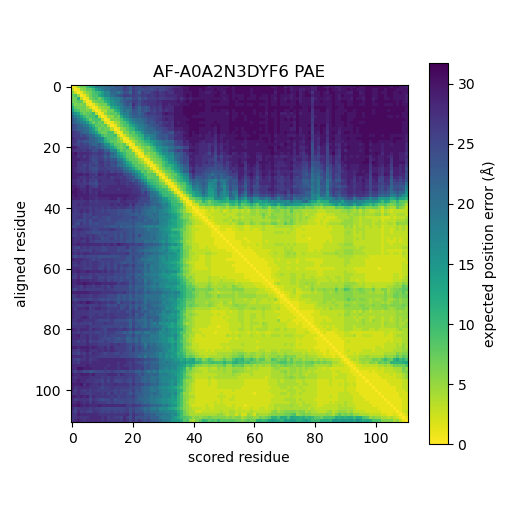 109 ILE A CA 1
ATOM 802 C C . ILE A 1 109 ? 2.971 -8.322 -13.116 1.00 86.81 109 ILE A C 1
ATOM 804 O O . ILE A 1 109 ? 2.489 -8.927 -12.160 1.00 86.81 109 ILE A O 1
ATOM 808 N N . PRO A 1 110 ? 3.987 -8.834 -13.829 1.00 78.38 110 PRO A N 1
ATOM 809 C CA . PRO A 1 110 ? 4.677 -10.045 -13.414 1.00 78.38 110 PRO A CA 1
ATOM 810 C C . PRO A 1 110 ? 5.524 -9.780 -12.161 1.00 78.38 110 PRO A C 1
ATOM 812 O O . PRO A 1 110 ? 6.155 -8.724 -12.044 1.00 78.38 110 PRO A O 1
ATOM 815 N N . VAL A 1 111 ? 5.518 -10.758 -11.257 1.00 71.81 111 VAL A N 1
ATOM 816 C CA . VAL A 1 111 ? 6.338 -10.837 -10.037 1.00 71.81 111 VAL A CA 1
ATOM 817 C C . VAL A 1 111 ? 7.687 -11.488 -10.306 1.00 71.81 111 VAL A C 1
ATOM 819 O O . VAL A 1 111 ? 7.742 -12.396 -11.171 1.00 71.81 111 VAL A O 1
#

Foldseek 3Di:
DDDDDDDDDDDDDDDDDDDDPPPPPPPPPPPPVPPPPVCQFDAQARDALLVLCVDVQSVVLCCVLPPCCCVDPCNVVSSRHGNVVVCVVVVNPQPVVSRVSSRVSRRVDGD

pLDDT: mean 74.27, std 19.66, range [36.34, 93.19]

Solvent-accessible surface area (backbone atoms only — not comparable to full-atom values): 7191 Å² total; per-residue (Å²): 139,89,88,82,84,86,82,91,77,92,81,86,88,83,92,76,84,80,79,81,78,76,70,80,74,71,79,79,74,66,79,74,79,83,65,84,59,81,65,82,52,47,40,42,74,80,32,38,37,49,60,42,57,69,37,68,70,45,30,52,50,45,49,75,77,43,74,60,55,86,72,38,94,57,28,84,58,47,31,76,30,20,51,49,58,45,28,68,73,45,76,63,79,49,50,70,71,56,52,54,54,48,30,63,53,28,64,72,45,86,104

Mean predicted aligned error: 15.08 Å

Radius of gyration: 26.29 Å; Cα contacts (8 Å, |Δi|>4): 77; chains: 1; bounding box: 38×31×78 Å

Sequence (111 aa):
MMRATAPFFAALALASAVPAYAEPAKPTTQPATTVSANIARFDVEDTELSDLIANPAAKAVLDKHMPGLTSHPLFAFMRQMTLREVQMASSGAIPDQMLVAIDADLAKIPV